Protein AF-A0A395V5R6-F1 (afdb_monomer_lite)

Foldseek 3Di:
DVVVVVVVVVVVCVVVVVVVVVVVVVVVVVVVVVVVVVVVVVVPPDDDDDPPDDPVVVVVVVVVVCVVPPDDDDDDDPPPPPPD

Structure (mmCIF, N/CA/C/O backbone):
data_AF-A0A395V5R6-F1
#
_entry.id   AF-A0A395V5R6-F1
#
loop_
_atom_site.group_PDB
_atom_site.id
_atom_site.type_symbol
_atom_site.label_atom_id
_atom_site.label_alt_id
_atom_site.label_comp_id
_atom_site.label_asym_id
_atom_site.label_entity_id
_atom_site.label_seq_id
_atom_site.pdbx_PDB_ins_code
_atom_site.Cartn_x
_atom_site.Cartn_y
_atom_site.Cartn_z
_atom_site.occupancy
_atom_site.B_iso_or_equiv
_atom_site.auth_seq_id
_atom_site.auth_comp_id
_atom_site.auth_asym_id
_atom_site.auth_atom_id
_atom_site.pdbx_PDB_model_num
ATOM 1 N N . MET A 1 1 ? 38.858 -5.940 -31.158 1.00 79.56 1 MET A N 1
ATOM 2 C CA . MET A 1 1 ? 38.964 -6.300 -29.720 1.00 79.56 1 MET A CA 1
ATOM 3 C C . MET A 1 1 ? 38.414 -5.201 -28.814 1.00 79.56 1 MET A C 1
ATOM 5 O O . MET A 1 1 ? 37.491 -5.483 -28.065 1.00 79.56 1 MET A O 1
ATOM 9 N N . ALA A 1 2 ? 38.911 -3.959 -28.901 1.00 85.38 2 ALA A N 1
ATOM 10 C CA . ALA A 1 2 ? 38.431 -2.842 -28.074 1.00 85.38 2 ALA A CA 1
ATOM 11 C C . ALA A 1 2 ? 36.937 -2.510 -28.276 1.00 85.38 2 ALA A C 1
ATOM 13 O O . ALA A 1 2 ? 36.218 -2.325 -27.304 1.00 85.38 2 ALA A O 1
ATOM 14 N N . GLU A 1 3 ? 36.450 -2.518 -29.519 1.00 89.75 3 GLU A N 1
ATOM 15 C CA . GLU A 1 3 ? 35.037 -2.251 -29.844 1.00 89.75 3 GLU A CA 1
ATOM 16 C C . GLU A 1 3 ? 34.078 -3.284 -29.228 1.00 89.75 3 GLU A C 1
ATOM 18 O O . GLU A 1 3 ? 33.036 -2.925 -28.689 1.00 89.75 3 GLU A O 1
ATOM 23 N N . LEU A 1 4 ? 34.467 -4.564 -29.221 1.00 92.56 4 LEU A N 1
ATOM 24 C CA . LEU A 1 4 ? 33.704 -5.636 -28.573 1.00 92.56 4 LEU A CA 1
ATOM 25 C C . LEU A 1 4 ? 33.632 -5.439 -27.055 1.00 92.56 4 LEU A C 1
ATOM 27 O O . LEU A 1 4 ? 32.565 -5.592 -26.469 1.00 92.56 4 LEU A O 1
ATOM 31 N N . LEU A 1 5 ? 34.744 -5.057 -26.419 1.00 92.62 5 LEU A N 1
ATOM 32 C CA . LEU A 1 5 ? 34.773 -4.757 -24.984 1.00 92.62 5 LEU A CA 1
ATOM 33 C C . LEU A 1 5 ? 33.901 -3.546 -24.637 1.00 92.62 5 LEU A C 1
ATOM 35 O O . LEU A 1 5 ? 33.243 -3.544 -23.599 1.00 92.62 5 LEU A O 1
ATOM 39 N N . LEU A 1 6 ? 33.857 -2.544 -25.517 1.00 92.88 6 LEU A N 1
ATOM 40 C CA . LEU A 1 6 ? 33.023 -1.355 -25.353 1.00 92.88 6 LEU A CA 1
ATOM 41 C C . LEU A 1 6 ? 31.531 -1.718 -25.403 1.00 92.88 6 LEU A C 1
ATOM 43 O O . LEU A 1 6 ? 30.775 -1.320 -24.521 1.00 92.88 6 LEU A O 1
ATOM 47 N N . ILE A 1 7 ? 31.126 -2.547 -26.370 1.00 94.19 7 ILE A N 1
ATOM 48 C CA . ILE A 1 7 ? 29.744 -3.033 -26.504 1.00 94.19 7 ILE A CA 1
ATOM 49 C C . ILE A 1 7 ? 29.341 -3.902 -25.305 1.00 94.19 7 ILE A C 1
ATOM 51 O O . ILE A 1 7 ? 28.262 -3.714 -24.745 1.00 94.19 7 ILE A O 1
ATOM 55 N N . VAL A 1 8 ? 30.208 -4.825 -24.877 1.00 94.06 8 VAL A N 1
ATOM 56 C CA . VAL A 1 8 ? 29.942 -5.700 -23.722 1.00 94.06 8 VAL A CA 1
ATOM 57 C C . VAL A 1 8 ? 29.844 -4.895 -22.425 1.00 94.06 8 VAL A C 1
ATOM 59 O O . VAL A 1 8 ? 28.938 -5.132 -21.628 1.00 94.06 8 VAL A O 1
ATOM 62 N N . SER A 1 9 ? 30.726 -3.912 -22.227 1.00 94.12 9 SER A N 1
ATOM 63 C CA . SER A 1 9 ? 30.680 -3.010 -21.071 1.00 94.12 9 SER A CA 1
ATOM 64 C C . SER A 1 9 ? 29.393 -2.185 -21.056 1.00 94.12 9 SER A C 1
ATOM 66 O O . SER A 1 9 ? 28.705 -2.118 -20.037 1.00 94.12 9 SER A O 1
ATOM 68 N N . LEU A 1 10 ? 29.008 -1.630 -22.209 1.00 95.44 10 LEU A N 1
ATOM 69 C CA . LEU A 1 10 ? 27.784 -0.849 -22.347 1.00 95.44 10 LEU A CA 1
ATOM 70 C C . LEU A 1 10 ? 26.543 -1.694 -22.025 1.00 95.44 10 LEU A C 1
ATOM 72 O O . LEU A 1 10 ? 25.722 -1.291 -21.201 1.00 95.44 10 LEU A O 1
ATOM 76 N N . LEU A 1 11 ? 26.440 -2.893 -22.606 1.00 96.00 11 LEU A N 1
ATOM 77 C CA . LEU A 1 11 ? 25.360 -3.840 -22.312 1.00 96.00 11 LEU A CA 1
ATOM 78 C C . LEU A 1 11 ? 25.330 -4.232 -20.830 1.00 96.00 11 LEU A C 1
ATOM 80 O O . LEU A 1 11 ? 24.252 -4.305 -20.239 1.00 96.00 11 LEU A O 1
ATOM 84 N N . GLY A 1 12 ? 26.497 -4.434 -20.216 1.00 95.56 12 GLY A N 1
ATOM 85 C CA . GLY A 1 12 ? 26.622 -4.741 -18.794 1.00 95.56 12 GLY A CA 1
ATOM 86 C C . GLY A 1 12 ? 26.084 -3.625 -17.899 1.00 95.56 12 GLY A C 1
ATOM 87 O O . GLY A 1 12 ? 25.308 -3.900 -16.985 1.00 95.56 12 GLY A O 1
ATOM 88 N N . ILE A 1 13 ? 26.426 -2.367 -18.190 1.00 95.62 13 ILE A N 1
ATOM 89 C CA . ILE A 1 13 ? 25.940 -1.200 -17.436 1.00 95.62 13 ILE A CA 1
ATOM 90 C C . ILE A 1 13 ? 24.421 -1.066 -17.569 1.00 95.62 13 ILE A C 1
ATOM 92 O O . ILE A 1 13 ? 23.743 -0.847 -16.566 1.00 95.62 13 ILE A O 1
ATOM 96 N N . PHE A 1 14 ? 23.871 -1.244 -18.773 1.00 95.12 14 PHE A N 1
ATOM 97 C CA . PHE A 1 14 ? 22.422 -1.190 -18.981 1.00 95.12 14 PHE A CA 1
ATOM 98 C C . PHE A 1 14 ? 21.687 -2.313 -18.245 1.00 95.12 14 PHE A C 1
ATOM 100 O O . PHE A 1 14 ? 20.712 -2.043 -17.543 1.00 95.12 14 PHE A O 1
ATOM 107 N N . ALA A 1 15 ? 22.164 -3.556 -18.349 1.00 95.81 15 ALA A N 1
ATOM 108 C CA . ALA A 1 15 ? 21.561 -4.691 -17.654 1.00 95.81 15 ALA A CA 1
ATOM 109 C C . ALA A 1 15 ? 21.632 -4.526 -16.128 1.00 95.81 15 ALA A C 1
ATOM 111 O O . ALA A 1 15 ? 20.652 -4.764 -15.420 1.00 95.81 15 ALA A O 1
ATOM 112 N N . PHE A 1 16 ? 22.775 -4.064 -15.619 1.00 95.12 16 PHE A N 1
ATOM 113 C CA . PHE A 1 16 ? 22.973 -3.815 -14.197 1.00 95.12 16 PHE A CA 1
ATOM 114 C C . PHE A 1 16 ? 22.108 -2.656 -13.685 1.00 95.12 16 PHE A C 1
ATOM 116 O O . PHE A 1 16 ? 21.443 -2.789 -12.657 1.00 95.12 16 PHE A O 1
ATOM 123 N N . GLY A 1 17 ? 22.050 -1.545 -14.424 1.00 95.31 17 GLY A N 1
ATOM 124 C CA . GLY A 1 17 ? 21.195 -0.403 -14.100 1.00 95.31 17 GLY A CA 1
ATOM 125 C C . GLY A 1 17 ? 19.715 -0.782 -14.078 1.00 95.31 17 GLY A C 1
ATOM 126 O O . GLY A 1 17 ? 19.009 -0.460 -13.121 1.00 95.31 17 GLY A O 1
ATOM 127 N N . PHE A 1 18 ? 19.261 -1.548 -15.072 1.00 94.31 18 PHE A N 1
ATOM 128 C CA . PHE A 1 18 ? 17.888 -2.049 -15.133 1.00 94.31 18 PHE A CA 1
ATOM 129 C C . PHE A 1 18 ? 17.554 -2.983 -13.962 1.00 94.31 18 PHE A C 1
ATOM 131 O O . PHE A 1 18 ? 16.471 -2.896 -13.376 1.00 94.31 18 PHE A O 1
ATOM 138 N N . TYR A 1 19 ? 18.493 -3.849 -13.574 1.00 94.19 19 TYR A N 1
ATOM 139 C CA . TYR A 1 19 ? 18.335 -4.727 -12.417 1.00 94.19 19 TYR A CA 1
ATOM 140 C C . TYR A 1 19 ? 18.198 -3.937 -11.107 1.00 94.19 19 TYR A C 1
ATOM 142 O O . TYR A 1 19 ? 17.307 -4.228 -10.303 1.00 94.19 19 TYR A O 1
ATOM 150 N N . LEU A 1 20 ? 19.034 -2.913 -10.900 1.00 94.31 20 LEU A N 1
ATOM 151 C CA . LEU A 1 20 ? 18.946 -2.048 -9.722 1.00 94.31 20 LEU A CA 1
ATOM 152 C C . LEU A 1 20 ? 17.629 -1.267 -9.688 1.00 94.31 20 LEU A C 1
ATOM 154 O O . LEU A 1 20 ? 16.960 -1.287 -8.656 1.00 94.31 20 LEU A O 1
ATOM 158 N N . MET A 1 21 ? 17.220 -0.650 -10.802 1.00 91.69 21 MET A N 1
ATOM 159 C CA . MET A 1 21 ? 15.934 0.059 -10.896 1.00 91.69 21 MET A CA 1
ATOM 160 C C . MET A 1 21 ? 14.758 -0.867 -10.578 1.00 91.69 21 MET A C 1
ATOM 162 O O . MET A 1 21 ? 13.947 -0.551 -9.714 1.00 91.69 21 MET A O 1
ATOM 166 N N . SER A 1 22 ? 14.719 -2.061 -11.175 1.00 90.31 22 SER A N 1
ATOM 167 C CA . SER A 1 22 ? 13.649 -3.042 -10.933 1.00 90.31 22 SER A CA 1
ATOM 168 C C . SER A 1 22 ? 13.582 -3.495 -9.470 1.00 90.31 22 SER A C 1
ATOM 170 O O . SER A 1 22 ? 12.505 -3.760 -8.925 1.00 90.31 22 SER A O 1
ATOM 172 N N . ARG A 1 23 ? 14.739 -3.613 -8.810 1.00 92.94 23 ARG A N 1
ATOM 173 C CA . ARG A 1 23 ? 14.815 -4.005 -7.400 1.00 92.94 23 ARG A CA 1
ATOM 174 C C . ARG A 1 23 ? 14.408 -2.864 -6.467 1.00 92.94 23 ARG A C 1
ATOM 176 O O . ARG A 1 23 ? 13.732 -3.130 -5.473 1.00 92.94 23 ARG A O 1
ATOM 183 N N . LEU A 1 24 ? 14.785 -1.629 -6.795 1.00 90.88 24 LEU A N 1
ATOM 184 C CA . LEU A 1 24 ? 14.392 -0.425 -6.062 1.00 90.88 24 LEU A CA 1
ATOM 185 C C . LEU A 1 24 ? 12.890 -0.172 -6.170 1.00 90.88 24 LEU A C 1
ATOM 187 O O . LEU A 1 24 ? 12.259 0.020 -5.136 1.00 90.88 24 LEU A O 1
ATOM 191 N N . ASP A 1 25 ? 12.304 -0.277 -7.362 1.00 92.00 25 ASP A N 1
ATOM 192 C CA . ASP A 1 25 ? 10.856 -0.136 -7.556 1.00 92.00 25 ASP A CA 1
ATOM 193 C C . ASP A 1 25 ? 10.082 -1.142 -6.708 1.00 92.00 25 ASP A C 1
ATOM 195 O O . ASP A 1 25 ? 9.174 -0.775 -5.965 1.00 92.00 25 ASP A O 1
ATOM 199 N N . ARG A 1 26 ? 10.500 -2.414 -6.714 1.00 90.31 26 ARG A N 1
ATOM 200 C CA . ARG A 1 26 ? 9.866 -3.445 -5.880 1.00 90.31 26 ARG A CA 1
ATOM 201 C C . ARG A 1 26 ? 10.012 -3.153 -4.383 1.00 90.31 26 ARG A C 1
ATOM 203 O O . ARG A 1 26 ? 9.132 -3.515 -3.602 1.00 90.31 26 ARG A O 1
ATOM 210 N N . PHE A 1 27 ? 11.119 -2.545 -3.961 1.00 88.50 27 PHE A N 1
ATOM 211 C CA . PHE A 1 27 ? 11.334 -2.164 -2.565 1.00 88.50 27 PHE A CA 1
ATOM 212 C C . PHE A 1 27 ? 10.471 -0.962 -2.169 1.00 88.50 27 PHE A C 1
ATOM 214 O O . PHE A 1 27 ? 9.786 -1.015 -1.149 1.00 88.50 27 PHE A O 1
ATOM 221 N N . LEU A 1 28 ? 10.443 0.076 -3.005 1.00 85.94 28 LEU A N 1
ATOM 222 C CA . LEU A 1 28 ? 9.615 1.269 -2.836 1.00 85.94 28 LEU A CA 1
ATOM 223 C C . LEU A 1 28 ? 8.131 0.918 -2.837 1.00 85.94 28 LEU A C 1
ATOM 225 O O . LEU A 1 28 ? 7.392 1.411 -1.994 1.00 85.94 28 LEU A O 1
ATOM 229 N N . GLU A 1 29 ? 7.687 0.022 -3.716 1.00 88.50 29 GLU A N 1
ATOM 230 C CA . GLU A 1 29 ? 6.293 -0.411 -3.768 1.00 88.50 29 GLU A CA 1
ATOM 231 C C . GLU A 1 29 ? 5.898 -1.194 -2.510 1.00 88.50 29 GLU A C 1
ATOM 233 O O . GLU A 1 29 ? 4.829 -0.957 -1.945 1.00 88.50 29 GLU A O 1
ATOM 238 N N . LYS A 1 30 ? 6.767 -2.091 -2.024 1.00 83.69 30 LYS A N 1
ATOM 239 C CA . LYS A 1 30 ? 6.551 -2.795 -0.750 1.00 83.69 30 LYS A CA 1
ATOM 240 C C . LYS A 1 30 ? 6.492 -1.825 0.426 1.00 83.69 30 LYS A C 1
ATOM 242 O O . LYS A 1 30 ? 5.595 -1.942 1.255 1.00 83.69 30 LYS A O 1
ATOM 247 N N . ASN A 1 31 ? 7.415 -0.869 0.480 1.00 83.38 31 ASN A N 1
ATOM 248 C CA . ASN A 1 31 ? 7.471 0.119 1.551 1.00 83.38 31 ASN A CA 1
ATOM 249 C C . ASN A 1 31 ? 6.242 1.043 1.508 1.00 83.38 31 ASN A C 1
ATOM 251 O O . ASN A 1 31 ? 5.558 1.217 2.511 1.00 83.38 31 ASN A O 1
ATOM 255 N N . ARG A 1 32 ? 5.855 1.506 0.315 1.00 79.50 32 ARG A N 1
ATOM 256 C CA . ARG A 1 32 ? 4.631 2.283 0.090 1.00 79.50 32 ARG A CA 1
ATOM 257 C C . ARG A 1 32 ? 3.381 1.509 0.493 1.00 79.50 32 ARG A C 1
ATOM 259 O O . ARG A 1 32 ? 2.508 2.097 1.113 1.00 79.50 32 ARG A O 1
ATOM 266 N N . LYS A 1 33 ? 3.280 0.215 0.170 1.00 81.81 33 LYS A N 1
ATOM 267 C CA . LYS A 1 33 ? 2.157 -0.644 0.591 1.00 81.81 33 LYS A CA 1
ATOM 268 C C . LYS A 1 33 ? 2.109 -0.825 2.108 1.00 81.81 33 LYS A C 1
ATOM 270 O O . LYS A 1 33 ? 1.017 -0.787 2.666 1.00 81.81 33 LYS A O 1
ATOM 275 N N . ALA A 1 34 ? 3.258 -0.987 2.764 1.00 76.44 34 ALA A N 1
ATOM 276 C CA . ALA A 1 34 ? 3.332 -1.056 4.223 1.00 76.44 34 ALA A CA 1
ATOM 277 C C . ALA A 1 34 ? 2.853 0.256 4.864 1.00 76.44 34 ALA A C 1
ATOM 279 O O . ALA A 1 34 ? 1.961 0.227 5.708 1.00 76.44 34 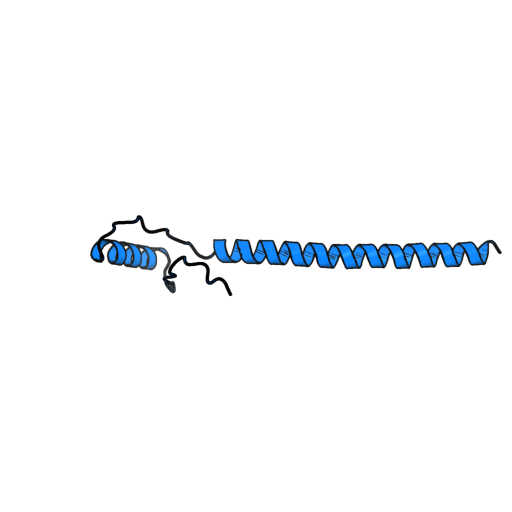ALA A O 1
ATOM 280 N N . LEU A 1 35 ? 3.338 1.398 4.368 1.00 70.62 35 LEU A N 1
ATOM 281 C CA . LEU A 1 35 ? 2.922 2.718 4.842 1.00 70.62 35 LEU A CA 1
ATOM 282 C C . LEU A 1 35 ? 1.450 3.020 4.542 1.00 70.62 35 LEU A C 1
ATOM 284 O O . LEU A 1 35 ? 0.779 3.602 5.378 1.00 70.62 35 LEU A O 1
ATOM 288 N N . LEU A 1 36 ? 0.912 2.613 3.387 1.00 68.50 36 LEU A N 1
ATOM 289 C CA . LEU A 1 36 ? -0.516 2.767 3.067 1.00 68.50 36 LEU A CA 1
ATOM 290 C C . LEU A 1 36 ? -1.403 1.884 3.941 1.00 68.50 36 LEU A C 1
ATOM 292 O O . LEU A 1 36 ? -2.509 2.296 4.275 1.00 68.50 36 LEU A O 1
ATOM 296 N N . LYS A 1 37 ? -0.943 0.681 4.306 1.00 64.56 37 LYS A N 1
ATOM 297 C CA . LYS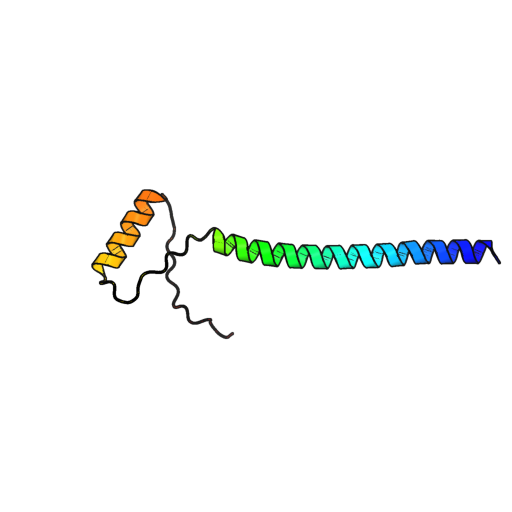 A 1 37 ? -1.656 -0.178 5.256 1.00 64.56 37 LYS A CA 1
ATOM 298 C C . LYS A 1 37 ? -1.704 0.502 6.623 1.00 64.56 37 LYS A C 1
ATOM 300 O O . LYS A 1 37 ? -2.788 0.642 7.170 1.00 64.56 37 LYS A O 1
ATOM 305 N N . GLU A 1 38 ? -0.570 0.997 7.110 1.00 60.72 38 GLU A N 1
ATOM 306 C CA . GLU A 1 38 ? -0.482 1.754 8.365 1.00 60.72 38 GLU A CA 1
ATOM 307 C C . GLU A 1 38 ? -1.332 3.040 8.331 1.00 60.72 38 GLU A C 1
ATOM 309 O O . GLU A 1 38 ? -2.072 3.321 9.268 1.00 60.72 38 GLU A O 1
ATOM 314 N N . ASN A 1 39 ? -1.315 3.790 7.223 1.00 58.25 39 ASN A N 1
ATOM 315 C CA . ASN A 1 39 ? -2.123 5.004 7.075 1.00 58.25 39 ASN A CA 1
ATOM 316 C C . ASN A 1 39 ? -3.627 4.710 6.970 1.00 58.25 39 ASN A C 1
ATOM 318 O O . ASN A 1 39 ? -4.420 5.473 7.504 1.00 58.25 39 ASN A O 1
ATOM 322 N N . LYS A 1 40 ? -4.031 3.590 6.352 1.00 55.00 40 LYS A N 1
ATOM 323 C CA . LYS A 1 40 ? -5.435 3.144 6.363 1.00 55.00 40 LYS A CA 1
ATOM 324 C C . LYS A 1 40 ? -5.930 2.841 7.773 1.00 55.00 40 LYS A C 1
ATOM 326 O O . LYS A 1 40 ? -7.050 3.209 8.089 1.00 55.00 40 LYS A O 1
ATOM 331 N N . PHE A 1 41 ? -5.110 2.215 8.621 1.00 51.06 41 PHE A N 1
ATOM 332 C CA . PHE A 1 41 ? -5.439 2.078 10.046 1.00 51.06 41 PHE A CA 1
ATOM 333 C C . PHE A 1 41 ? -5.552 3.441 10.730 1.00 51.06 41 PHE A C 1
ATOM 335 O O . PHE A 1 41 ? -6.392 3.619 11.596 1.00 51.06 41 PHE A O 1
ATOM 342 N N . ARG A 1 42 ? -4.771 4.427 10.285 1.00 49.81 42 ARG A N 1
ATOM 343 C CA . ARG A 1 42 ? -4.822 5.807 10.778 1.00 49.81 42 ARG A CA 1
ATOM 344 C C . ARG A 1 42 ? -6.073 6.591 10.357 1.00 49.81 42 ARG A C 1
ATOM 346 O O . ARG A 1 42 ? -6.401 7.566 11.023 1.00 49.81 42 ARG A O 1
ATOM 353 N N . GLU A 1 43 ? -6.745 6.205 9.268 1.00 51.28 43 GLU A N 1
ATOM 354 C CA . GLU A 1 43 ? -8.053 6.764 8.876 1.00 51.28 43 GLU A CA 1
ATOM 355 C C . GLU A 1 43 ? -9.214 6.163 9.682 1.00 51.28 43 GLU A C 1
ATOM 357 O O . GLU A 1 43 ? -10.260 6.800 9.812 1.00 51.28 43 GLU A O 1
ATOM 362 N N . PHE A 1 44 ? -9.039 4.973 10.267 1.00 49.81 44 PHE A N 1
ATOM 363 C CA . PHE A 1 44 ? -9.920 4.526 11.338 1.00 49.81 44 PHE A CA 1
ATOM 364 C C . PHE A 1 44 ? -9.542 5.312 12.593 1.00 49.81 44 PHE A C 1
ATOM 366 O O . PHE A 1 44 ? -8.505 5.072 13.204 1.00 49.81 44 PHE A O 1
ATOM 373 N N . SER A 1 45 ? -10.377 6.274 12.983 1.00 55.78 45 SER A N 1
ATOM 374 C CA . SER A 1 45 ? -10.306 6.869 14.319 1.00 55.78 45 SER A CA 1
ATOM 375 C C . SER A 1 45 ? -10.627 5.784 15.347 1.00 55.78 45 SER A C 1
ATOM 377 O O . SER A 1 45 ? -11.778 5.604 15.742 1.00 55.78 45 SER A O 1
ATOM 379 N N . GLU A 1 46 ? -9.615 5.011 15.726 1.00 56.69 46 GLU A N 1
ATOM 380 C CA . GLU A 1 46 ? -9.708 3.999 16.765 1.00 56.69 46 GLU A CA 1
ATOM 381 C C . GLU A 1 46 ? -9.829 4.712 18.113 1.00 56.69 46 GLU A C 1
ATOM 383 O O . GLU A 1 46 ? -8.889 5.338 18.606 1.00 56.69 46 GLU A O 1
ATOM 388 N N . ILE A 1 47 ? -11.027 4.672 18.691 1.00 61.91 47 ILE A N 1
ATOM 389 C CA . ILE A 1 47 ? -11.268 5.161 20.044 1.00 61.91 47 ILE A CA 1
ATOM 390 C C . ILE A 1 47 ? -11.131 3.965 20.974 1.00 61.91 47 ILE A C 1
ATOM 392 O O . ILE A 1 47 ? -12.003 3.100 21.034 1.00 61.91 47 ILE A O 1
ATOM 396 N N . LEU A 1 48 ? -10.020 3.922 21.703 1.00 62.38 48 LEU A N 1
ATOM 397 C CA . LEU A 1 48 ? -9.827 2.964 22.782 1.00 62.38 48 LEU A CA 1
ATOM 398 C C . LEU A 1 48 ? -10.730 3.365 23.953 1.00 62.38 48 LEU A C 1
ATOM 400 O O . LEU A 1 48 ? -10.486 4.368 24.625 1.00 62.38 48 LEU A O 1
ATOM 404 N N . LEU A 1 49 ? -11.788 2.588 24.183 1.00 65.81 49 LEU A N 1
ATOM 405 C CA . LEU A 1 49 ? -12.656 2.767 25.343 1.00 65.81 49 LEU A CA 1
ATOM 406 C C . LEU A 1 49 ? -11.912 2.307 26.613 1.00 65.81 49 LEU A C 1
ATOM 408 O O . LEU A 1 49 ? -11.367 1.199 26.623 1.00 65.81 49 LEU A O 1
ATOM 412 N N . PRO A 1 50 ? -11.873 3.117 27.688 1.00 65.81 50 PRO A N 1
ATOM 413 C CA . PRO A 1 50 ? -11.287 2.708 28.960 1.00 65.81 50 PRO A CA 1
ATOM 414 C C . PRO A 1 50 ? -11.916 1.409 29.481 1.00 65.81 50 PRO A C 1
ATOM 416 O O . PRO A 1 50 ? -13.134 1.231 29.435 1.00 65.81 50 PRO A O 1
ATOM 419 N N . GLN A 1 51 ? -11.095 0.501 30.018 1.00 60.00 51 GLN A N 1
ATOM 420 C CA . GLN A 1 51 ? -11.616 -0.691 30.685 1.00 60.00 51 GLN A CA 1
ATOM 421 C C . GLN A 1 51 ? -12.409 -0.278 31.932 1.00 60.00 51 GLN A C 1
ATOM 423 O O . GLN A 1 51 ? -11.876 0.402 32.807 1.00 60.00 51 GLN A O 1
ATOM 428 N N . GLY A 1 52 ? -13.675 -0.700 32.005 1.00 66.06 52 GLY A N 1
ATOM 429 C CA . GLY A 1 52 ? -14.560 -0.432 33.142 1.00 66.06 52 GLY A CA 1
ATOM 430 C C . GLY A 1 52 ? -15.720 0.530 32.878 1.00 66.06 52 GLY A C 1
ATOM 431 O O . GLY A 1 52 ? -16.414 0.868 33.832 1.00 66.06 52 GLY A O 1
ATOM 432 N N . LEU A 1 53 ? -15.960 0.955 31.629 1.00 68.12 53 LEU A N 1
ATOM 433 C CA . LEU A 1 53 ? -17.204 1.659 31.296 1.00 68.12 53 LEU A CA 1
ATOM 434 C C . LEU A 1 53 ? -18.419 0.738 31.451 1.00 68.12 53 LEU A C 1
ATOM 436 O 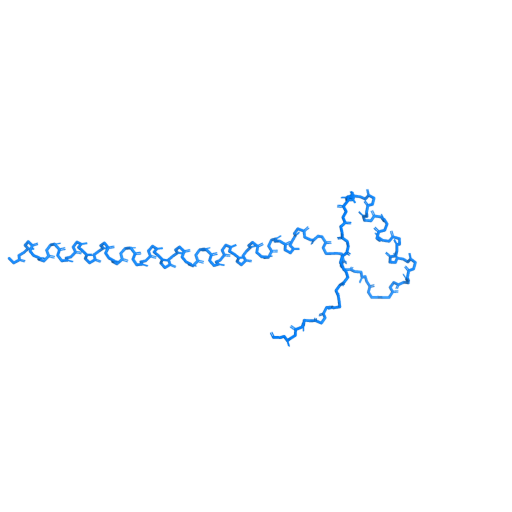O . LEU A 1 53 ? -18.402 -0.421 31.032 1.00 68.12 53 LEU A O 1
ATOM 440 N N . SER A 1 54 ? -19.497 1.296 31.991 1.00 74.62 54 SER A N 1
ATOM 441 C CA . SER A 1 54 ? -20.820 0.676 31.946 1.00 74.62 54 SER A CA 1
ATOM 442 C C . SER A 1 54 ? -21.400 0.697 30.526 1.00 74.62 54 SER A C 1
ATOM 444 O O . SER A 1 54 ? -21.094 1.590 29.732 1.00 74.62 54 SER A O 1
ATOM 446 N N . ASP A 1 55 ? -22.308 -0.233 30.215 1.00 75.81 55 ASP A N 1
ATOM 447 C CA . ASP A 1 55 ? -22.985 -0.310 28.908 1.00 75.81 55 ASP A CA 1
ATOM 448 C C . ASP A 1 55 ? -23.605 1.036 28.482 1.00 75.81 55 ASP A C 1
ATOM 450 O O . ASP A 1 55 ? -23.563 1.418 27.310 1.00 75.81 55 ASP A O 1
ATOM 454 N N . SER A 1 56 ? -24.135 1.802 29.443 1.00 78.81 56 SER A N 1
ATOM 455 C CA . SER A 1 56 ? -24.708 3.131 29.204 1.00 78.81 56 SER A CA 1
ATOM 456 C C . SER A 1 56 ? -23.680 4.179 28.779 1.00 78.81 56 SER A C 1
ATOM 458 O O . SER A 1 56 ? -23.980 5.029 27.939 1.00 78.81 56 SER A O 1
ATOM 460 N N . GLU A 1 57 ? -22.473 4.133 29.339 1.00 79.00 57 GLU A N 1
ATOM 461 C CA . GLU A 1 57 ? -21.406 5.074 28.992 1.00 79.00 57 GLU A CA 1
ATOM 462 C C . GLU A 1 57 ? -20.840 4.759 27.604 1.00 79.00 57 GLU A C 1
ATOM 464 O O . GLU A 1 57 ? -20.610 5.676 26.818 1.00 79.00 57 GLU A O 1
ATOM 469 N N . ILE A 1 58 ? -20.717 3.472 27.257 1.00 80.19 58 ILE A N 1
ATOM 470 C CA . ILE A 1 58 ? -20.275 3.0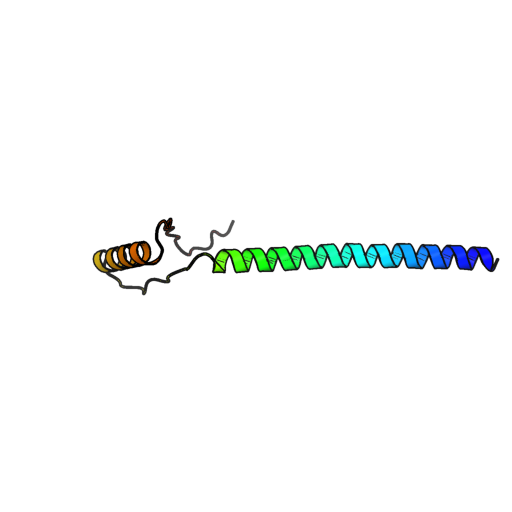24 25.926 1.00 80.19 58 ILE A CA 1
ATOM 471 C C . ILE A 1 58 ? -21.243 3.520 24.846 1.00 80.19 58 ILE A C 1
ATOM 473 O O . ILE A 1 58 ? -20.826 4.082 23.831 1.00 80.19 58 ILE A O 1
ATOM 477 N N . LEU A 1 59 ? -22.549 3.355 25.072 1.00 81.50 59 LEU A N 1
ATOM 478 C CA . LEU A 1 59 ? -23.579 3.812 24.137 1.00 81.50 59 LEU A CA 1
ATOM 479 C C . LEU A 1 59 ? -23.586 5.338 23.979 1.00 81.50 59 LEU A C 1
ATOM 481 O O . LEU A 1 59 ? -23.726 5.836 22.860 1.00 81.50 59 LEU A O 1
ATOM 485 N N . SER A 1 60 ? -23.403 6.079 25.074 1.00 81.44 60 SER A N 1
ATOM 486 C CA . SER A 1 60 ? -23.298 7.545 25.052 1.00 81.44 60 SER A CA 1
ATOM 487 C C . SER A 1 60 ? -22.098 8.022 24.223 1.00 81.44 60 SER A C 1
ATOM 489 O O . SER A 1 60 ? -22.213 8.953 23.421 1.00 81.44 60 SER A O 1
ATOM 491 N N . GLU A 1 61 ? -20.957 7.344 24.351 1.00 78.25 61 GLU A N 1
ATOM 492 C CA . GLU A 1 61 ? -19.739 7.632 23.591 1.00 78.25 61 GLU A CA 1
ATOM 493 C C . GLU A 1 61 ? -19.930 7.387 22.087 1.00 78.25 61 GLU A C 1
ATOM 495 O O . GLU A 1 61 ? -19.596 8.240 21.262 1.00 78.25 61 GLU A O 1
ATOM 500 N N . ILE A 1 62 ? -20.556 6.260 21.733 1.00 79.81 62 ILE A N 1
ATOM 501 C CA . ILE A 1 62 ? -20.914 5.900 20.354 1.00 79.81 62 ILE A CA 1
ATOM 502 C C . ILE A 1 62 ? -21.846 6.947 19.736 1.00 79.81 62 ILE A C 1
ATOM 504 O O . ILE A 1 62 ? -21.638 7.376 18.596 1.00 79.81 62 ILE A O 1
ATOM 508 N N . HIS A 1 63 ? -22.871 7.371 20.476 1.00 80.69 63 HIS A N 1
ATOM 509 C CA . HIS A 1 63 ? -23.801 8.397 20.013 1.00 80.69 63 HIS A CA 1
ATOM 510 C C . HIS A 1 63 ? -23.092 9.729 19.759 1.00 80.69 63 HIS A C 1
ATOM 512 O O . HIS A 1 63 ? -23.223 10.288 18.668 1.00 80.69 63 HIS A O 1
ATOM 518 N N . ARG A 1 64 ? -22.268 10.184 20.708 1.00 81.38 64 ARG A N 1
ATOM 519 C CA . ARG A 1 64 ? -21.480 11.418 20.574 1.00 81.38 64 ARG A CA 1
ATOM 520 C C . ARG A 1 64 ? -20.514 11.367 19.388 1.00 81.38 64 ARG A C 1
ATOM 522 O O . ARG A 1 64 ? -20.348 12.355 18.666 1.00 81.38 64 ARG A O 1
ATOM 529 N N . PHE A 1 65 ? -19.904 10.208 19.149 1.00 78.12 65 PHE A N 1
ATOM 530 C CA . PHE A 1 65 ? -19.012 10.003 18.012 1.00 78.12 65 PHE A CA 1
ATOM 531 C C . PHE A 1 65 ? -19.751 10.108 16.671 1.00 78.12 65 PHE A C 1
ATOM 533 O O . PHE A 1 65 ? -19.285 10.816 15.772 1.00 78.12 65 PHE A O 1
ATOM 540 N N . ARG A 1 66 ? -20.930 9.480 16.555 1.00 78.56 66 ARG A N 1
ATOM 541 C CA . ARG A 1 66 ? -21.789 9.562 15.359 1.00 78.56 66 ARG A CA 1
ATOM 542 C C . ARG A 1 66 ? -22.282 10.979 15.077 1.00 78.56 66 ARG A C 1
ATOM 544 O O . ARG A 1 66 ? -22.311 11.383 13.919 1.00 78.56 66 ARG A O 1
ATOM 551 N N . GLU A 1 67 ? -22.650 11.733 16.109 1.00 79.00 67 GLU A N 1
ATOM 552 C CA . GLU A 1 67 ? -23.068 13.134 15.956 1.00 79.00 67 GLU A CA 1
ATOM 553 C C . GLU A 1 67 ? -21.937 14.018 15.418 1.00 79.00 67 GLU A C 1
ATOM 555 O O . GLU A 1 67 ? -22.179 14.891 14.588 1.00 79.00 67 GLU A O 1
ATOM 560 N N . THR A 1 68 ? -20.698 13.754 15.838 1.00 76.00 68 THR A N 1
ATOM 561 C CA . THR A 1 68 ? -19.536 14.566 15.449 1.00 76.00 68 THR A CA 1
ATOM 562 C C . THR A 1 68 ? -18.994 14.199 14.059 1.00 76.00 68 THR A C 1
ATOM 564 O O . THR A 1 68 ? -18.539 15.080 13.333 1.00 76.00 68 THR A O 1
ATOM 567 N N . HIS A 1 69 ? -19.044 12.920 13.662 1.00 72.88 69 HIS A N 1
ATOM 568 C CA . HIS A 1 69 ? -18.386 12.418 12.441 1.00 72.88 69 HIS A CA 1
ATOM 569 C C . HIS A 1 69 ? -19.350 12.017 11.308 1.00 72.88 69 HIS A C 1
ATOM 571 O O . HIS A 1 69 ? -18.911 11.600 10.235 1.00 72.88 69 HIS A O 1
ATOM 577 N N . GLY A 1 70 ? -20.665 12.168 11.492 1.00 70.88 70 GLY A N 1
ATOM 578 C CA . GLY A 1 70 ? -21.654 11.861 10.458 1.00 70.88 70 GLY A CA 1
ATOM 579 C C . GLY A 1 70 ? -21.861 10.355 10.251 1.00 70.88 70 GLY A C 1
ATOM 580 O O . GLY A 1 70 ? -22.038 9.596 11.205 1.00 70.88 70 GL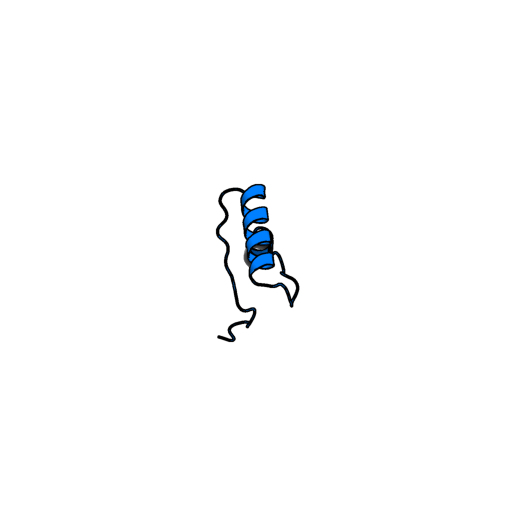Y A O 1
ATOM 581 N N . LYS A 1 71 ? -21.923 9.897 8.992 1.00 71.50 71 LYS A N 1
ATOM 582 C CA . LYS A 1 71 ? -22.243 8.496 8.663 1.00 71.50 71 LYS A CA 1
ATOM 583 C C . LYS A 1 71 ? -20.998 7.615 8.808 1.00 71.50 71 LYS A C 1
ATOM 585 O O . LYS A 1 71 ? -20.245 7.444 7.856 1.00 71.50 71 LYS A O 1
ATOM 590 N N . VAL A 1 72 ? -20.806 7.080 10.008 1.00 68.81 72 VAL A N 1
ATOM 591 C CA . VAL A 1 72 ? -19.711 6.168 10.361 1.00 68.81 72 VAL A CA 1
ATOM 592 C C . VAL A 1 72 ? -20.243 4.762 10.632 1.00 68.81 72 VAL A C 1
ATOM 594 O O . VAL A 1 72 ? -21.286 4.608 11.271 1.00 68.81 72 VAL A O 1
ATOM 597 N N . ASP A 1 73 ? -19.517 3.751 10.159 1.00 70.25 73 ASP A N 1
ATOM 598 C CA . ASP A 1 73 ? -19.709 2.354 10.553 1.00 70.25 73 ASP A CA 1
ATOM 599 C C . ASP A 1 73 ? -18.776 2.052 11.732 1.00 70.25 73 ASP A C 1
ATOM 601 O O . ASP A 1 73 ? -17.579 2.331 11.674 1.00 70.25 73 ASP A O 1
ATOM 605 N N . ILE A 1 74 ? -19.332 1.520 12.821 1.00 71.50 74 ILE A N 1
ATOM 606 C CA . ILE A 1 74 ? -18.587 1.209 14.048 1.00 71.50 74 ILE A CA 1
ATOM 607 C C . ILE A 1 74 ? -18.325 -0.294 14.071 1.00 71.50 74 ILE A C 1
ATOM 609 O O . ILE A 1 74 ? -19.265 -1.086 14.025 1.00 71.50 74 ILE A O 1
ATOM 613 N N . ILE A 1 75 ? -17.052 -0.679 14.148 1.00 71.94 75 ILE A N 1
ATOM 614 C CA . ILE A 1 75 ? -16.612 -2.075 14.200 1.00 71.94 75 ILE A CA 1
ATOM 615 C C . ILE A 1 75 ? -16.026 -2.336 15.590 1.00 71.94 75 ILE A C 1
ATOM 617 O O . ILE A 1 75 ? -15.102 -1.646 16.010 1.00 71.94 75 ILE A O 1
ATOM 621 N N . LEU A 1 76 ? -16.574 -3.326 16.298 1.00 71.31 76 LEU A N 1
ATOM 622 C CA . LEU A 1 76 ? -16.034 -3.835 17.560 1.00 71.31 76 LEU A CA 1
ATOM 623 C C . LEU A 1 76 ? -15.213 -5.094 17.275 1.00 71.31 76 LEU A C 1
ATOM 625 O O . LEU A 1 76 ? -15.759 -6.084 16.790 1.00 71.31 76 LEU A O 1
ATOM 629 N N . SER A 1 77 ? -13.925 -5.057 17.606 1.00 66.12 77 SER A N 1
ATOM 630 C CA . SER A 1 77 ? -13.011 -6.195 17.485 1.00 66.12 77 SER A CA 1
ATOM 631 C C . SER A 1 77 ? -12.512 -6.596 18.874 1.00 66.12 77 SER A C 1
ATOM 633 O O . SER A 1 77 ? -12.035 -5.746 19.624 1.00 66.12 77 SER A O 1
ATOM 635 N N . ASP A 1 78 ? -12.610 -7.881 19.228 1.00 65.06 78 ASP A N 1
ATOM 636 C CA . ASP A 1 78 ? -11.862 -8.427 20.367 1.00 65.06 78 ASP A CA 1
ATOM 637 C C . ASP A 1 78 ? -10.395 -8.430 19.934 1.00 65.06 78 ASP A C 1
ATOM 639 O O . ASP A 1 78 ? -10.054 -9.106 18.968 1.00 65.06 78 ASP A O 1
ATOM 643 N N . GLY A 1 79 ? -9.539 -7.636 20.581 1.00 59.22 79 GLY A N 1
ATOM 644 C CA . GLY A 1 79 ? -8.124 -7.449 20.225 1.00 59.22 79 GLY A CA 1
ATOM 645 C C . GLY A 1 79 ? -7.256 -8.709 20.338 1.00 59.22 79 GLY A C 1
ATOM 646 O O . GLY A 1 79 ? -6.033 -8.609 20.419 1.00 59.22 79 GLY A O 1
ATOM 647 N N . LYS A 1 80 ? -7.864 -9.899 20.366 1.00 57.84 80 LYS A N 1
ATOM 648 C CA . LYS A 1 80 ? -7.178 -11.147 20.086 1.00 57.84 80 LYS A CA 1
ATOM 649 C C . LYS A 1 80 ? -6.760 -11.114 18.628 1.00 57.84 80 LYS A C 1
ATOM 651 O O . LYS A 1 80 ? -7.561 -11.276 17.718 1.00 57.84 80 LYS A O 1
ATOM 656 N N . GLU A 1 81 ? -5.475 -10.859 18.442 1.00 52.38 81 GLU A N 1
ATOM 657 C CA . GLU A 1 81 ? -4.774 -11.132 17.204 1.00 52.38 81 GLU A CA 1
ATOM 658 C C . GLU A 1 81 ? -5.060 -12.596 16.854 1.00 52.38 81 GLU A C 1
ATOM 660 O O . GLU A 1 81 ? -4.583 -13.513 17.528 1.00 52.38 81 GLU A O 1
ATOM 665 N N . ASP A 1 82 ? -5.945 -12.814 15.881 1.00 51.31 82 ASP A N 1
ATOM 666 C CA . ASP A 1 82 ? -6.209 -14.140 15.355 1.00 51.31 82 ASP A CA 1
ATOM 667 C C . ASP A 1 82 ? -4.883 -14.662 14.787 1.00 51.31 82 ASP A C 1
ATOM 669 O O . ASP A 1 82 ? -4.450 -14.279 13.699 1.00 51.31 82 ASP A O 1
ATOM 673 N N . ALA A 1 83 ? -4.201 -15.496 15.568 1.00 46.53 83 ALA A N 1
ATOM 674 C CA . ALA A 1 83 ? -3.031 -16.238 15.139 1.00 46.53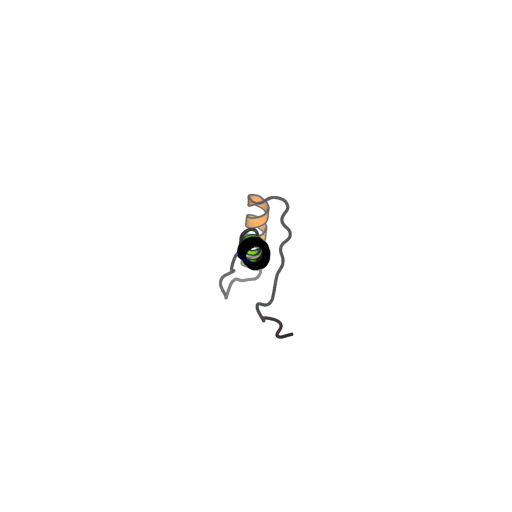 83 ALA A CA 1
ATOM 675 C C . ALA A 1 83 ? -3.480 -17.295 14.116 1.00 46.53 83 ALA A C 1
ATOM 677 O O . ALA A 1 83 ? -3.726 -18.447 14.474 1.00 46.53 83 ALA A O 1
ATOM 678 N N . PHE A 1 84 ? -3.629 -16.882 12.856 1.00 43.09 84 PHE A N 1
ATOM 679 C CA . PHE A 1 84 ? -3.742 -17.764 11.692 1.00 43.09 84 PHE A CA 1
ATOM 680 C C . PHE A 1 84 ? -2.453 -17.736 10.871 1.00 43.09 84 PHE A C 1
ATOM 682 O O . PHE A 1 84 ? -1.966 -16.626 10.550 1.00 43.09 84 PHE A O 1
#

Secondary structure (DSSP, 8-state):
-HHHHHHHHHHHHHHHHHHHHHHHHHHHHHHHHHHHHHHHHHHS----PPTT--HHHHHHHHHHHHHHHSS-------------

Organism: NCBI:txid301301

Sequence (84 aa):
MAELLLIVSLLGIFAFGFYLMSRLDRFLEKNRKALLKENKFREFSEILLPQGLSDSEILSEIHRFRETHGKVDIILSDGKEDAF

pLDDT: mean 76.35, std 14.67, range [43.09, 96.0]

Radius of gyration: 26.65 Å; chains: 1; bounding box: 64×32×63 Å